Protein AF-A0A957N503-F1 (afdb_monomer_lite)

pLDDT: mean 91.18, std 8.05, range [48.53, 97.62]

Foldseek 3Di:
DDDDDDPVRVVVPPDDDDQWDWDFAAADAACPRTRPNNGTDTDGDDDDDPPDDDDDDPDDDDDPVNVVCRHCPCNDPVCPPPHRD

Structure (mmCIF, N/CA/C/O backbone):
data_AF-A0A957N503-F1
#
_entry.id 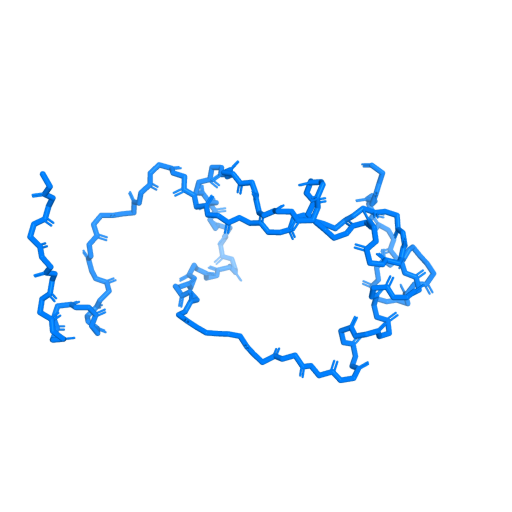  AF-A0A957N503-F1
#
loop_
_atom_site.group_PDB
_atom_site.id
_atom_site.type_symbol
_atom_site.label_atom_id
_atom_site.label_alt_id
_atom_site.label_comp_id
_atom_site.label_asym_id
_atom_site.label_entity_id
_atom_site.label_seq_id
_atom_site.pdbx_PDB_ins_code
_atom_site.Cartn_x
_atom_site.Cartn_y
_atom_site.Cartn_z
_atom_site.occupancy
_atom_site.B_iso_or_equiv
_atom_site.auth_seq_id
_atom_site.auth_comp_id
_atom_site.auth_asym_id
_atom_site.auth_atom_id
_atom_site.pdbx_PDB_model_num
ATOM 1 N N . MET A 1 1 ? -20.274 18.562 1.578 1.00 48.53 1 MET A N 1
ATOM 2 C CA . MET A 1 1 ? -18.893 18.330 2.050 1.00 48.53 1 MET A CA 1
ATOM 3 C C . MET A 1 1 ? -18.986 17.848 3.482 1.00 48.53 1 MET A C 1
ATOM 5 O O . MET A 1 1 ? -19.629 18.521 4.278 1.00 48.53 1 MET A O 1
ATOM 9 N N . THR A 1 2 ? -18.444 16.674 3.790 1.00 56.97 2 THR A N 1
ATOM 10 C CA . THR A 1 2 ? -18.404 16.161 5.165 1.00 56.97 2 THR A CA 1
ATOM 11 C C . THR A 1 2 ? -17.476 17.059 5.988 1.00 56.97 2 THR A C 1
ATOM 13 O O . THR A 1 2 ? -16.389 17.377 5.497 1.00 56.97 2 THR A O 1
ATOM 16 N N . PRO A 1 3 ? -17.886 17.537 7.176 1.00 67.44 3 PRO A N 1
ATOM 17 C CA . PRO A 1 3 ? -17.019 18.363 8.009 1.00 67.44 3 PRO A CA 1
ATOM 18 C C . PRO A 1 3 ? -15.737 17.600 8.381 1.00 67.44 3 PRO A C 1
ATOM 20 O O . PRO A 1 3 ? -15.774 16.371 8.494 1.00 67.44 3 PRO A O 1
ATOM 23 N N . PRO A 1 4 ? -14.604 18.300 8.564 1.00 80.56 4 PRO A N 1
ATOM 24 C CA . PRO A 1 4 ? -13.363 17.657 8.969 1.00 80.56 4 PRO A CA 1
ATOM 25 C C . PRO A 1 4 ? -13.534 17.016 10.351 1.00 80.56 4 PRO A C 1
ATOM 27 O O . PRO A 1 4 ? -14.047 17.640 11.281 1.00 80.56 4 PRO A O 1
ATOM 30 N N . ILE A 1 5 ? -13.109 15.760 10.475 1.00 87.88 5 ILE A N 1
ATOM 31 C CA . ILE A 1 5 ? -13.106 15.029 11.744 1.00 87.88 5 ILE A CA 1
ATOM 32 C C . ILE A 1 5 ? -12.091 15.643 12.716 1.00 87.88 5 ILE A C 1
ATOM 34 O O . ILE A 1 5 ? -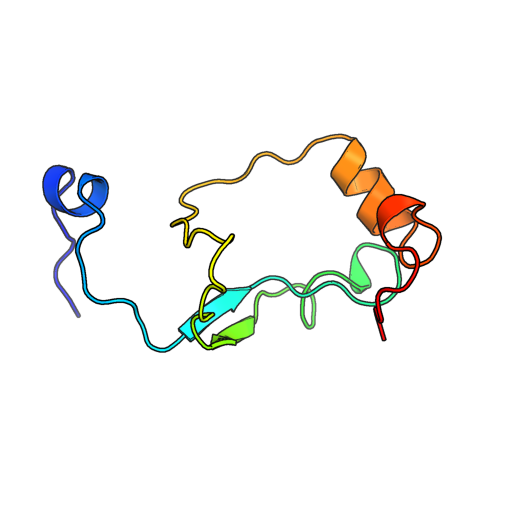11.050 16.162 12.309 1.00 87.88 5 ILE A O 1
ATOM 38 N N . SER A 1 6 ? -12.381 15.586 14.018 1.00 93.50 6 SER A N 1
ATOM 39 C CA . SER A 1 6 ? -11.428 16.046 15.038 1.00 93.50 6 SER A CA 1
ATOM 40 C C . SER A 1 6 ? -10.189 15.142 15.096 1.00 93.50 6 SER A C 1
ATOM 42 O O . SER A 1 6 ? -10.255 13.970 14.734 1.00 93.50 6 SER A O 1
ATOM 44 N N . TRP A 1 7 ? -9.068 15.641 15.626 1.00 92.75 7 TRP A N 1
ATOM 45 C CA . TRP A 1 7 ? -7.861 14.826 15.840 1.00 92.75 7 TRP A CA 1
ATOM 46 C C . TRP A 1 7 ? -8.119 13.586 16.703 1.00 92.75 7 TRP A C 1
ATOM 48 O O . TRP A 1 7 ? -7.64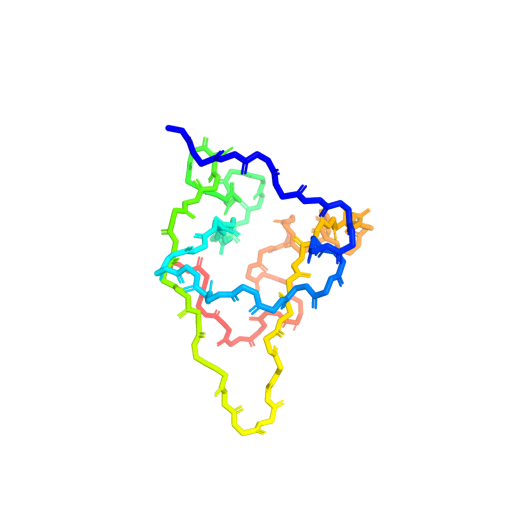5 12.497 16.389 1.00 92.75 7 TRP A O 1
ATOM 58 N N . THR A 1 8 ? -8.893 13.736 17.780 1.00 96.25 8 THR A N 1
ATOM 59 C CA . THR A 1 8 ? -9.266 12.623 18.664 1.00 96.25 8 THR A CA 1
ATOM 60 C C . THR A 1 8 ? -10.068 11.567 17.914 1.00 96.25 8 THR A C 1
ATOM 62 O O . THR A 1 8 ? -9.796 10.380 18.059 1.00 96.25 8 THR A O 1
ATOM 65 N N . GLN A 1 9 ? -11.018 12.004 17.086 1.00 93.31 9 GLN A N 1
ATOM 66 C CA . GLN A 1 9 ? -11.836 11.124 16.258 1.00 93.31 9 GLN A CA 1
ATOM 67 C C . GLN A 1 9 ? -10.981 10.404 15.205 1.00 93.31 9 GLN A C 1
ATOM 69 O O . GLN A 1 9 ? -10.958 9.178 15.174 1.00 93.31 9 GLN A O 1
ATOM 74 N N . TYR A 1 10 ? -10.158 11.146 14.460 1.00 91.38 10 TYR A N 1
ATOM 75 C CA . TYR A 1 10 ? -9.194 10.579 13.519 1.00 91.38 10 TYR A CA 1
ATOM 76 C C . TYR A 1 10 ? -8.285 9.535 14.174 1.00 91.38 10 TYR A C 1
ATOM 78 O O . TYR A 1 10 ? -8.091 8.455 13.625 1.00 91.38 10 TYR A O 1
ATOM 86 N N . ARG A 1 11 ? -7.732 9.816 15.356 1.00 93.94 11 ARG A N 1
ATOM 87 C CA . ARG A 1 11 ? -6.876 8.860 16.070 1.00 93.94 11 ARG A CA 1
ATOM 88 C C . ARG A 1 11 ? -7.612 7.616 16.555 1.00 93.94 11 ARG A C 1
ATOM 90 O O . ARG A 1 11 ? -6.960 6.592 16.723 1.00 93.94 11 ARG A O 1
ATOM 97 N N . ALA A 1 12 ? -8.911 7.716 16.832 1.00 94.56 12 ALA A N 1
ATOM 98 C CA . ALA A 1 12 ? -9.702 6.580 17.284 1.00 94.56 12 ALA A CA 1
ATOM 99 C C . ALA A 1 12 ? -9.883 5.543 16.167 1.00 94.56 12 ALA A C 1
ATOM 101 O O . ALA A 1 12 ? -9.862 4.354 16.467 1.00 94.56 12 ALA A O 1
ATOM 102 N N . ALA A 1 13 ? -10.004 5.988 14.907 1.00 92.38 13 ALA A N 1
ATOM 103 C CA . ALA A 1 13 ? -10.154 5.118 13.734 1.00 92.38 13 ALA A CA 1
ATOM 104 C C . ALA A 1 13 ? -11.332 4.126 13.865 1.00 92.38 13 ALA A C 1
ATOM 106 O O . ALA A 1 13 ? -11.198 2.942 13.564 1.00 92.38 13 ALA A O 1
ATOM 107 N N . GLN A 1 14 ? -12.472 4.609 14.368 1.00 92.50 14 GLN A N 1
ATOM 108 C CA . GLN A 1 14 ? -13.681 3.811 14.651 1.00 92.50 14 GLN A CA 1
ATOM 109 C C . GLN A 1 14 ? -14.843 4.115 13.697 1.00 92.50 14 GLN A C 1
ATOM 111 O O . GLN A 1 14 ? -15.971 3.667 13.903 1.00 92.50 14 GLN A O 1
ATOM 116 N N . GLU A 1 15 ? -14.594 4.918 12.673 1.00 90.38 15 GLU A N 1
ATOM 117 C CA . GLU A 1 15 ? -15.555 5.227 11.633 1.00 90.38 15 GLU A CA 1
ATOM 118 C C . GLU A 1 15 ? -15.923 3.966 10.838 1.00 90.38 15 GLU A C 1
ATOM 120 O O . GLU A 1 15 ? -15.104 3.050 10.712 1.00 90.38 15 GLU A O 1
ATOM 125 N N . PRO A 1 16 ? -17.138 3.910 10.262 1.00 92.94 16 PRO 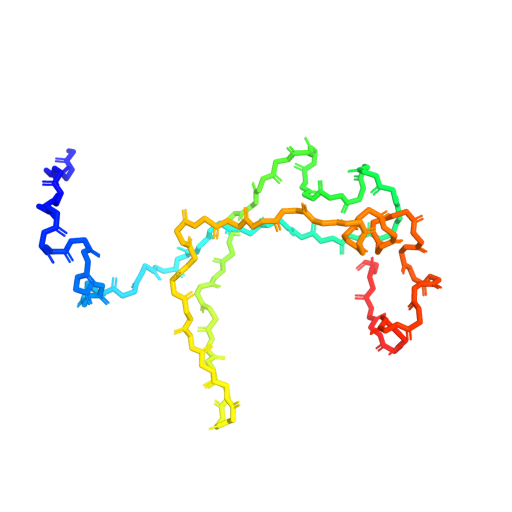A N 1
ATOM 126 C CA . PRO A 1 16 ? -17.495 2.837 9.348 1.00 92.94 16 PRO A CA 1
ATOM 127 C C . PRO A 1 16 ? -16.469 2.723 8.218 1.00 92.94 16 PRO A C 1
ATOM 129 O O . PRO A 1 16 ? -16.040 3.736 7.659 1.00 92.94 16 PRO A O 1
ATOM 132 N N . LEU A 1 17 ? -16.105 1.489 7.867 1.00 94.12 17 LEU A N 1
ATOM 133 C CA . LEU A 1 17 ? -15.228 1.243 6.729 1.00 94.12 17 LEU A CA 1
ATOM 134 C C . LEU A 1 17 ? -15.885 1.785 5.446 1.00 94.12 17 LEU A C 1
ATOM 136 O O . LEU A 1 17 ? -17.078 1.543 5.232 1.00 94.12 17 LEU A O 1
ATOM 140 N N . PRO A 1 18 ? -15.146 2.516 4.592 1.00 94.50 18 PRO A N 1
ATOM 141 C CA . PRO A 1 18 ? -15.659 2.907 3.287 1.00 94.50 18 PRO A CA 1
ATOM 142 C C . PRO A 1 18 ? -15.855 1.675 2.393 1.00 94.50 18 PRO A C 1
ATOM 144 O O . PRO A 1 18 ? -15.270 0.622 2.637 1.00 94.50 18 PRO A O 1
ATOM 147 N N . ALA A 1 19 ? -16.667 1.819 1.341 1.00 95.94 19 ALA A N 1
ATOM 148 C CA . ALA A 1 19 ? -16.868 0.755 0.354 1.00 95.94 19 ALA A CA 1
ATOM 149 C C . ALA A 1 19 ? -15.567 0.417 -0.396 1.00 95.94 19 ALA A C 1
ATOM 151 O O . ALA A 1 19 ? -15.262 -0.756 -0.603 1.00 95.94 19 ALA A O 1
ATOM 152 N N . ASP A 1 20 ? -14.784 1.449 -0.716 1.00 96.81 20 ASP A N 1
ATOM 153 C CA . ASP A 1 20 ? -13.532 1.353 -1.459 1.00 96.81 20 ASP A CA 1
ATOM 154 C C . ASP A 1 20 ? -12.382 2.033 -0.700 1.00 96.81 20 ASP A C 1
ATOM 156 O O . ASP A 1 20 ? -12.585 2.980 0.069 1.00 96.81 20 ASP A O 1
ATOM 160 N N . ASN A 1 21 ? -11.157 1.579 -0.952 1.00 95.12 21 ASN A N 1
ATOM 161 C CA . ASN A 1 21 ? -9.913 2.243 -0.585 1.00 95.12 21 ASN A CA 1
ATOM 162 C C . ASN A 1 21 ? -9.100 2.617 -1.836 1.00 95.12 21 ASN A C 1
ATOM 164 O O . ASN A 1 21 ? -9.408 2.208 -2.951 1.00 95.12 21 ASN A O 1
ATOM 168 N N . LEU A 1 22 ? -8.050 3.421 -1.654 1.00 95.50 22 LEU A N 1
ATOM 169 C CA . LEU A 1 22 ? -7.075 3.682 -2.712 1.00 95.50 22 LEU A CA 1
ATOM 170 C C . LEU A 1 22 ? -5.903 2.715 -2.582 1.00 95.50 22 LEU A C 1
ATOM 172 O O . LEU A 1 22 ? -5.321 2.588 -1.503 1.00 95.50 22 LEU A O 1
ATOM 176 N N . ALA A 1 23 ? -5.530 2.088 -3.692 1.00 94.69 23 ALA A N 1
ATOM 177 C CA . ALA A 1 23 ? -4.411 1.163 -3.766 1.00 94.69 23 ALA A CA 1
ATOM 178 C C . ALA A 1 23 ? -3.505 1.489 -4.957 1.00 94.69 23 ALA A C 1
ATOM 180 O O . ALA A 1 23 ? -3.965 1.922 -6.012 1.00 94.69 23 ALA A O 1
ATOM 181 N N . TRP A 1 24 ? -2.207 1.246 -4.787 1.00 94.50 24 TRP A N 1
ATOM 182 C CA . TRP A 1 24 ? -1.232 1.241 -5.875 1.00 94.50 24 TRP A CA 1
ATOM 183 C C . TRP A 1 24 ? -0.945 -0.213 -6.258 1.00 94.50 24 TRP A C 1
ATOM 185 O O . TRP A 1 24 ? -0.115 -0.847 -5.601 1.00 94.50 24 TRP A O 1
ATOM 195 N N . PRO A 1 25 ? -1.647 -0.779 -7.259 1.00 93.00 25 PRO A N 1
ATOM 196 C CA . PRO A 1 25 ? -1.325 -2.110 -7.756 1.00 93.00 25 PRO A CA 1
ATOM 197 C C . PRO A 1 25 ? 0.102 -2.132 -8.307 1.00 93.00 25 PRO A C 1
ATOM 199 O O . PRO A 1 25 ? 0.634 -1.103 -8.721 1.00 93.00 25 PRO A O 1
ATOM 202 N N . PHE A 1 26 ? 0.719 -3.308 -8.310 1.00 92.50 26 PHE A N 1
ATOM 203 C CA . PHE A 1 26 ? 2.032 -3.506 -8.905 1.00 92.50 26 PHE A CA 1
ATOM 204 C C . PHE A 1 26 ? 1.979 -4.677 -9.880 1.00 92.50 26 PHE A C 1
ATOM 206 O O . PHE A 1 26 ? 1.633 -5.785 -9.473 1.00 92.50 26 PHE A O 1
ATOM 213 N N . ALA A 1 27 ? 2.322 -4.416 -11.139 1.00 90.19 27 ALA A N 1
ATOM 214 C CA . ALA A 1 27 ? 2.354 -5.400 -12.211 1.00 90.19 27 ALA A CA 1
ATOM 215 C C . ALA A 1 27 ? 3.677 -5.326 -12.985 1.00 90.19 27 ALA A C 1
ATOM 217 O O . ALA A 1 27 ? 4.250 -4.252 -13.179 1.00 90.19 27 ALA A O 1
ATOM 218 N N . GLY A 1 28 ? 4.174 -6.473 -13.445 1.00 87.12 28 GLY A N 1
ATOM 219 C CA . GLY A 1 28 ? 5.435 -6.558 -14.183 1.00 87.12 28 GLY A CA 1
ATOM 220 C C . GLY A 1 28 ? 6.653 -6.093 -13.372 1.00 87.12 28 GLY A C 1
ATOM 221 O O . GLY A 1 28 ? 6.933 -6.609 -12.292 1.00 87.12 28 GLY A O 1
ATOM 222 N N . HIS A 1 29 ? 7.425 -5.155 -13.925 1.00 88.75 29 HIS A N 1
ATOM 223 C CA . HIS A 1 29 ? 8.655 -4.638 -13.323 1.00 88.75 29 HIS A CA 1
ATOM 224 C C . HIS A 1 29 ? 8.889 -3.163 -13.674 1.00 88.75 29 HIS A C 1
ATOM 226 O O . HIS A 1 29 ? 8.428 -2.644 -14.691 1.00 88.75 29 HIS A O 1
ATOM 232 N N . GLY A 1 30 ? 9.680 -2.490 -12.844 1.00 92.56 30 GLY A N 1
ATOM 233 C CA . GLY A 1 30 ? 9.992 -1.073 -12.976 1.00 92.56 30 GLY A CA 1
ATOM 234 C C . GLY A 1 30 ? 8.861 -0.158 -12.504 1.00 92.56 30 GLY A C 1
ATOM 235 O O . GLY A 1 30 ? 7.778 -0.589 -12.122 1.00 92.56 30 GLY A O 1
ATOM 236 N N . LEU A 1 31 ? 9.129 1.149 -12.518 1.00 93.25 31 LEU A N 1
ATOM 237 C CA . LEU A 1 31 ? 8.203 2.148 -11.974 1.00 93.25 31 LEU A CA 1
ATOM 238 C C . LEU A 1 31 ? 6.918 2.295 -12.806 1.00 93.25 31 LEU A C 1
ATOM 240 O O . LEU A 1 31 ? 5.887 2.657 -12.259 1.00 93.25 31 LEU A O 1
ATOM 244 N N . ALA A 1 32 ? 6.969 1.973 -14.103 1.00 92.50 32 ALA A N 1
ATOM 245 C CA . ALA A 1 32 ? 5.791 1.955 -14.973 1.00 92.50 32 ALA A CA 1
ATOM 246 C C . ALA A 1 32 ? 4.767 0.879 -14.569 1.00 92.50 32 ALA A C 1
ATOM 248 O O . ALA A 1 32 ? 3.602 0.989 -14.928 1.00 92.50 32 ALA A O 1
ATOM 249 N N . GLY A 1 33 ? 5.202 -0.138 -13.817 1.00 91.62 33 GLY A N 1
ATOM 250 C CA . GLY A 1 33 ? 4.343 -1.179 -13.267 1.00 91.62 33 GLY A CA 1
ATOM 251 C C . GLY A 1 33 ? 3.638 -0.797 -11.966 1.00 91.62 33 GLY A C 1
ATOM 252 O O . GLY A 1 33 ? 2.868 -1.594 -11.445 1.00 91.62 33 GLY A O 1
ATOM 253 N N . VAL A 1 34 ? 3.926 0.378 -11.400 1.00 94.38 34 VAL A N 1
ATOM 254 C CA . VAL A 1 34 ? 3.365 0.835 -10.124 1.00 94.38 34 VAL A CA 1
ATOM 255 C C . VAL A 1 34 ? 2.184 1.763 -10.407 1.00 94.38 34 VAL A C 1
ATOM 257 O O . VAL A 1 34 ? 2.355 2.859 -10.940 1.00 94.38 34 VAL A O 1
ATOM 260 N N . GLY A 1 35 ? 0.988 1.337 -10.007 1.00 94.56 35 GLY A N 1
ATOM 261 C CA . GLY A 1 35 ? -0.264 2.043 -10.267 1.00 94.56 35 GLY A CA 1
ATOM 262 C C . GLY A 1 35 ? -0.780 1.842 -11.691 1.00 94.56 35 GLY A C 1
ATOM 263 O O . GLY A 1 35 ? -0.181 1.137 -12.499 1.00 94.56 35 GLY A O 1
ATOM 264 N N . VAL A 1 36 ? -1.902 2.489 -11.998 1.00 94.69 36 VAL A N 1
ATOM 265 C CA . VAL A 1 36 ? -2.414 2.599 -13.371 1.00 94.69 36 VAL A CA 1
ATOM 266 C C . VAL A 1 36 ? -2.082 3.999 -13.856 1.00 94.69 36 VAL A C 1
ATOM 268 O O . VAL A 1 36 ? -2.496 4.976 -13.235 1.00 94.69 36 VAL A O 1
ATOM 271 N N . ASP A 1 37 ? -1.257 4.092 -14.900 1.00 93.19 37 ASP A N 1
ATOM 272 C CA . ASP A 1 37 ? -0.704 5.355 -15.409 1.00 93.19 37 ASP A CA 1
ATOM 273 C C . ASP A 1 37 ? -0.009 6.205 -14.324 1.00 93.19 37 ASP A C 1
ATOM 275 O O . ASP A 1 37 ? -0.042 7.436 -14.343 1.00 93.19 37 ASP A O 1
ATOM 279 N N . GLY A 1 38 ? 0.629 5.544 -13.349 1.00 92.88 38 GLY A N 1
ATOM 280 C CA . GLY A 1 38 ? 1.295 6.215 -12.232 1.00 92.88 38 GLY A CA 1
ATOM 281 C C . GLY A 1 38 ? 0.331 6.867 -11.235 1.00 92.88 38 GLY A C 1
ATOM 282 O O . GLY A 1 38 ? 0.708 7.830 -10.567 1.00 92.88 38 GLY A O 1
ATOM 283 N N . ALA A 1 39 ? -0.905 6.374 -11.140 1.00 96.06 39 ALA A N 1
ATOM 284 C CA . ALA A 1 39 ? -1.896 6.800 -10.160 1.00 96.06 39 ALA A CA 1
ATOM 285 C C . ALA A 1 39 ? -2.433 5.609 -9.340 1.00 96.06 39 ALA A C 1
ATOM 287 O O . ALA A 1 39 ? -2.446 4.470 -9.825 1.00 96.06 39 ALA A O 1
ATOM 288 N N . PRO A 1 40 ? -2.904 5.846 -8.099 1.00 96.50 40 PRO A N 1
ATOM 289 C CA . PRO A 1 40 ? -3.678 4.846 -7.380 1.00 96.50 40 PRO A CA 1
ATOM 290 C C . PRO A 1 40 ? -5.022 4.608 -8.068 1.00 96.50 40 PRO A C 1
ATOM 292 O O . PRO A 1 40 ? -5.574 5.493 -8.725 1.00 96.50 40 PRO A O 1
ATOM 295 N N . VAL A 1 41 ? -5.596 3.439 -7.820 1.00 96.81 41 VAL A N 1
ATOM 296 C CA . VAL A 1 41 ? -6.958 3.091 -8.230 1.00 96.81 41 VAL A CA 1
ATOM 297 C C . VAL A 1 41 ? -7.841 2.880 -7.009 1.00 96.81 41 VAL A C 1
ATOM 299 O O . VAL A 1 41 ? -7.350 2.546 -5.929 1.00 96.81 41 VAL A O 1
ATOM 302 N N . ALA A 1 42 ? -9.149 3.074 -7.180 1.00 97.31 42 ALA A N 1
ATOM 303 C CA . ALA A 1 42 ? -10.125 2.619 -6.200 1.00 97.31 42 ALA A CA 1
ATOM 304 C C . ALA A 1 42 ? -10.191 1.086 -6.233 1.00 97.31 42 ALA A C 1
ATOM 306 O O . ALA A 1 42 ? -10.322 0.495 -7.306 1.00 97.31 42 ALA A O 1
ATOM 307 N N . ALA A 1 43 ? -10.092 0.458 -5.069 1.00 95.12 43 ALA A N 1
ATOM 308 C CA . ALA A 1 43 ? -10.234 -0.976 -4.884 1.00 95.12 43 ALA A CA 1
ATOM 309 C C . ALA A 1 43 ? -11.251 -1.247 -3.763 1.00 95.12 43 ALA A C 1
ATOM 311 O O . ALA A 1 43 ? -11.331 -0.454 -2.826 1.00 95.12 43 ALA A O 1
ATOM 312 N N . PRO A 1 44 ? -12.023 -2.344 -3.821 1.00 96.56 44 PRO A N 1
ATOM 313 C CA . PRO A 1 44 ? -12.954 -2.685 -2.751 1.00 96.56 44 PRO A CA 1
ATOM 314 C C . PRO A 1 44 ? -12.236 -2.854 -1.410 1.00 96.56 44 PRO A C 1
ATOM 316 O O . PRO A 1 44 ? -11.124 -3.390 -1.359 1.00 96.56 44 PRO A O 1
ATOM 319 N N . MET A 1 45 ? -12.888 -2.459 -0.315 1.00 96.44 45 MET A N 1
ATOM 320 C CA . MET A 1 45 ? -12.373 -2.720 1.030 1.00 96.44 45 MET A CA 1
ATOM 321 C C . MET A 1 45 ? -12.144 -4.232 1.223 1.00 96.44 45 MET A C 1
ATOM 323 O O . MET A 1 45 ? -13.088 -5.013 1.056 1.00 96.44 45 MET A O 1
ATOM 327 N N . PRO A 1 46 ? -10.921 -4.677 1.567 1.00 93.50 46 PRO A N 1
ATOM 328 C CA . PRO A 1 46 ? -10.635 -6.097 1.696 1.00 93.50 46 PRO A CA 1
ATOM 329 C C . PRO A 1 46 ? -11.367 -6.709 2.894 1.00 93.50 46 PRO A C 1
ATOM 331 O O . PRO A 1 46 ? -11.611 -6.057 3.910 1.00 93.50 46 PRO A O 1
ATOM 334 N N . THR A 1 47 ? -11.673 -8.000 2.785 1.00 94.19 47 THR A N 1
ATOM 335 C CA . THR A 1 47 ? -12.111 -8.820 3.920 1.00 94.19 47 THR A CA 1
ATOM 336 C C . THR A 1 47 ? -10.916 -9.603 4.439 1.00 94.19 47 THR A C 1
ATOM 338 O O . THR A 1 47 ? -10.264 -10.294 3.663 1.00 94.19 47 THR A O 1
ATOM 341 N N . CYS A 1 48 ? -10.637 -9.500 5.736 1.00 95.69 48 CYS A N 1
ATOM 342 C CA . CYS A 1 48 ? -9.561 -10.255 6.371 1.00 95.69 48 CYS A CA 1
ATOM 343 C C . CYS A 1 48 ? -9.972 -11.709 6.620 1.00 95.69 48 CYS A C 1
ATOM 345 O O . CYS A 1 48 ? -11.088 -11.982 7.075 1.00 95.69 48 CYS A O 1
ATOM 347 N N . GLY A 1 49 ? -9.048 -12.632 6.361 1.00 96.81 49 GLY A N 1
ATOM 348 C CA . GLY A 1 49 ? -9.133 -14.010 6.827 1.00 96.81 49 GLY A CA 1
ATOM 349 C C . GLY A 1 49 ? -8.923 -14.145 8.345 1.00 96.81 49 GLY A C 1
ATOM 350 O O . GLY A 1 49 ? -8.638 -13.160 9.029 1.00 96.81 49 GLY A O 1
ATOM 351 N N . PRO A 1 50 ? -9.035 -15.372 8.892 1.00 97.06 50 PRO A N 1
ATOM 352 C CA . PRO A 1 50 ? -8.915 -15.620 10.334 1.00 97.06 50 PRO A CA 1
ATOM 353 C C . PRO A 1 50 ? -7.589 -15.163 10.965 1.00 97.06 50 PRO A C 1
ATOM 355 O O . PRO A 1 50 ? -7.581 -14.787 12.133 1.00 97.06 50 PRO A O 1
ATOM 358 N N . ASP A 1 51 ? -6.497 -15.175 10.193 1.00 97.62 51 ASP A N 1
ATOM 359 C CA . ASP A 1 51 ? -5.136 -14.845 10.646 1.00 97.62 51 ASP A CA 1
ATOM 360 C C . ASP A 1 51 ? -4.637 -13.484 10.118 1.00 97.62 51 ASP A C 1
ATOM 362 O O . ASP A 1 51 ? -3.436 -13.207 10.103 1.00 97.62 51 ASP A O 1
ATOM 366 N N . GLU A 1 52 ? -5.547 -12.624 9.659 1.00 97.62 52 GLU A N 1
ATOM 367 C CA . GLU A 1 52 ? -5.227 -11.325 9.065 1.00 97.62 52 GLU A CA 1
ATOM 368 C C . GLU A 1 52 ? -5.807 -10.170 9.885 1.00 97.62 52 GLU A C 1
ATOM 370 O O . GLU A 1 52 ? -6.825 -10.297 10.565 1.00 97.62 52 GLU A O 1
ATOM 375 N N . ILE A 1 53 ? -5.163 -9.006 9.798 1.00 95.81 53 ILE A N 1
ATOM 376 C CA . ILE A 1 53 ? -5.636 -7.770 10.426 1.00 95.81 53 ILE A CA 1
ATOM 377 C C . ILE A 1 53 ? -5.838 -6.686 9.373 1.00 95.81 53 ILE A C 1
ATOM 379 O O . ILE A 1 53 ? -5.015 -6.514 8.473 1.00 95.81 53 ILE A O 1
ATOM 383 N N . LEU A 1 54 ? -6.915 -5.914 9.521 1.00 94.19 54 LEU A N 1
ATOM 384 C CA . LEU A 1 54 ? -7.145 -4.716 8.724 1.00 94.19 54 LEU A CA 1
ATOM 385 C C . LEU A 1 54 ? -6.511 -3.519 9.432 1.00 94.19 54 LEU A C 1
ATOM 387 O O . LEU A 1 54 ? -6.826 -3.236 10.588 1.00 94.19 54 LEU A O 1
ATOM 391 N N . VAL A 1 55 ? -5.630 -2.803 8.735 1.00 93.94 55 VAL A N 1
ATOM 392 C CA . VAL A 1 55 ? -4.908 -1.651 9.287 1.00 93.94 55 VAL A CA 1
ATOM 393 C C . VAL A 1 55 ? -5.189 -0.418 8.443 1.00 93.94 55 VAL A C 1
ATOM 395 O O . VAL A 1 55 ? -5.057 -0.448 7.219 1.00 93.94 55 VAL A O 1
ATOM 398 N N . ARG A 1 56 ? -5.523 0.699 9.098 1.00 93.94 56 ARG A N 1
ATOM 399 C CA . ARG A 1 56 ? -5.540 2.005 8.436 1.00 93.94 56 ARG A CA 1
ATOM 400 C C . ARG A 1 56 ? -4.107 2.501 8.260 1.00 93.94 56 ARG A C 1
ATOM 402 O O . ARG A 1 56 ? -3.389 2.700 9.237 1.00 93.94 56 ARG A O 1
ATOM 409 N N . VAL A 1 57 ? -3.709 2.720 7.013 1.00 93.75 57 VAL A N 1
ATOM 410 C CA . VAL A 1 57 ? -2.384 3.234 6.662 1.00 93.75 57 VAL A CA 1
ATOM 411 C C . VAL A 1 57 ? -2.468 4.745 6.472 1.00 93.75 57 VAL A C 1
ATOM 413 O O . VAL A 1 57 ? -2.969 5.225 5.462 1.00 93.75 57 VAL A O 1
ATOM 416 N N . ASP A 1 58 ? -1.977 5.488 7.461 1.00 92.62 58 ASP A N 1
ATOM 417 C CA . ASP A 1 58 ? -1.953 6.956 7.435 1.00 92.62 58 ASP A CA 1
ATOM 418 C C . ASP A 1 58 ? -0.687 7.515 6.756 1.00 92.62 58 ASP A C 1
ATOM 420 O O . ASP A 1 58 ? -0.702 8.596 6.170 1.00 92.62 58 ASP A O 1
ATOM 424 N N . ALA A 1 59 ? 0.414 6.763 6.820 1.00 93.81 59 ALA A N 1
ATOM 425 C CA . ALA A 1 59 ? 1.675 7.059 6.151 1.00 93.81 59 ALA A CA 1
ATOM 426 C C . ALA A 1 59 ? 2.450 5.760 5.894 1.00 93.81 59 ALA A C 1
ATOM 428 O O . ALA A 1 59 ? 2.298 4.783 6.629 1.00 93.81 59 ALA A O 1
ATOM 429 N N . VAL A 1 60 ? 3.319 5.769 4.880 1.00 93.75 60 VAL A N 1
ATOM 430 C CA . VAL A 1 60 ? 4.242 4.664 4.587 1.00 93.75 60 VAL A CA 1
ATOM 431 C C . VAL A 1 60 ? 5.669 5.182 4.487 1.00 93.75 60 VAL A C 1
ATOM 433 O O . VAL A 1 60 ? 5.909 6.291 4.010 1.00 93.75 60 VAL A O 1
ATOM 436 N N . GLY A 1 61 ? 6.623 4.373 4.938 1.00 94.88 61 GLY A N 1
ATOM 437 C CA . GLY A 1 61 ? 8.035 4.578 4.634 1.00 94.88 61 GLY A CA 1
ATOM 438 C C . GLY A 1 61 ? 8.402 3.833 3.356 1.00 94.88 61 GLY A C 1
ATOM 439 O O . GLY A 1 61 ? 7.915 2.730 3.135 1.00 94.88 61 GLY A O 1
ATOM 440 N N . ILE A 1 62 ? 9.276 4.424 2.543 1.00 94.25 62 ILE A N 1
ATOM 441 C CA . ILE A 1 62 ? 9.893 3.755 1.394 1.00 94.25 62 ILE A CA 1
ATOM 442 C C . ILE A 1 62 ? 11.348 3.486 1.750 1.00 94.25 62 ILE A C 1
ATOM 444 O O . ILE A 1 62 ? 12.089 4.393 2.139 1.00 94.25 62 ILE A O 1
ATOM 448 N N . CYS A 1 63 ? 11.766 2.239 1.614 1.00 95.25 63 CYS A N 1
ATOM 449 C CA . CYS A 1 63 ? 13.115 1.792 1.900 1.00 95.25 63 CYS A CA 1
ATOM 450 C C . CYS A 1 63 ? 13.761 1.129 0.678 1.00 95.25 63 CYS A C 1
ATOM 452 O O . CYS A 1 63 ? 13.170 0.947 -0.387 1.00 95.25 63 CYS A O 1
ATOM 454 N N . SER A 1 64 ? 15.037 0.769 0.815 1.00 95.50 64 SER A N 1
ATOM 455 C CA . SER A 1 64 ? 15.806 0.217 -0.303 1.00 95.50 64 SER A CA 1
ATOM 456 C C . SER A 1 64 ? 15.281 -1.134 -0.804 1.00 95.50 64 SER A C 1
ATOM 458 O O . SER A 1 64 ? 15.535 -1.479 -1.959 1.00 95.50 64 SER A O 1
ATOM 460 N N . SER A 1 65 ? 14.557 -1.907 0.015 1.00 93.75 65 SER A N 1
ATOM 461 C CA . SER A 1 65 ? 13.918 -3.142 -0.452 1.00 93.75 65 SER A CA 1
ATOM 462 C C . SER A 1 65 ? 12.745 -2.871 -1.382 1.00 93.75 65 SER A C 1
ATOM 464 O O . SER A 1 65 ? 12.587 -3.627 -2.331 1.00 93.75 65 SER A O 1
ATOM 466 N N . ASP A 1 66 ? 12.004 -1.777 -1.204 1.00 93.69 66 ASP A N 1
ATOM 467 C CA . ASP A 1 66 ? 10.905 -1.412 -2.107 1.00 93.69 66 ASP A CA 1
ATOM 468 C C . ASP A 1 66 ? 11.432 -1.117 -3.509 1.00 93.69 66 ASP A C 1
ATOM 470 O O . ASP A 1 66 ? 10.939 -1.653 -4.498 1.00 93.69 66 ASP A O 1
ATOM 474 N N . ALA A 1 67 ? 12.539 -0.374 -3.596 1.00 93.31 67 ALA A N 1
ATOM 475 C CA . ALA A 1 67 ? 13.220 -0.135 -4.865 1.00 93.31 67 ALA A CA 1
ATOM 476 C C . ALA A 1 67 ? 13.711 -1.439 -5.523 1.00 93.31 67 ALA A C 1
ATOM 478 O O . ALA A 1 67 ? 13.665 -1.566 -6.747 1.00 93.31 67 ALA A O 1
ATOM 479 N N . LYS A 1 68 ? 14.169 -2.422 -4.731 1.00 93.56 68 LYS A N 1
ATOM 480 C CA . LYS A 1 68 ? 14.563 -3.746 -5.244 1.00 93.56 68 LYS A CA 1
ATOM 481 C C . LYS A 1 68 ? 13.354 -4.529 -5.754 1.00 93.56 68 LYS A C 1
ATOM 483 O O . LYS A 1 68 ? 13.459 -5.104 -6.830 1.00 93.56 68 LYS A O 1
ATOM 488 N N . MET A 1 69 ? 12.243 -4.528 -5.016 1.00 93.81 69 MET A N 1
ATOM 489 C CA . MET A 1 69 ? 10.991 -5.183 -5.410 1.00 93.81 69 MET A CA 1
ATOM 490 C C . MET A 1 69 ? 10.471 -4.619 -6.727 1.00 93.81 69 MET A C 1
ATOM 492 O O . MET A 1 69 ? 10.297 -5.367 -7.683 1.00 93.81 69 MET A O 1
ATOM 496 N N . VAL A 1 70 ? 10.325 -3.293 -6.807 1.00 93.94 70 VAL A N 1
ATOM 497 C CA . VAL A 1 70 ? 9.846 -2.609 -8.014 1.00 93.94 70 VAL A CA 1
ATOM 498 C C . VAL A 1 70 ? 10.772 -2.886 -9.192 1.00 93.94 70 VAL A C 1
ATOM 500 O O . VAL A 1 70 ? 10.308 -3.226 -10.273 1.00 93.94 70 VAL A O 1
ATOM 503 N N . ARG A 1 71 ? 12.094 -2.786 -9.004 1.00 93.25 71 ARG A N 1
ATOM 504 C CA . ARG A 1 71 ? 13.059 -3.034 -10.083 1.00 93.25 71 ARG A CA 1
ATOM 505 C C . ARG A 1 71 ? 13.028 -4.477 -10.591 1.00 93.25 71 ARG A C 1
ATOM 507 O O . ARG A 1 71 ? 13.202 -4.674 -11.789 1.00 93.25 71 ARG A O 1
ATOM 514 N N . LEU A 1 72 ? 12.927 -5.453 -9.691 1.00 92.50 72 LEU A N 1
ATOM 515 C CA . LEU A 1 72 ? 13.066 -6.869 -10.034 1.00 92.50 72 LEU A CA 1
ATOM 516 C C . LEU A 1 72 ? 11.752 -7.511 -10.480 1.00 92.50 72 LEU A C 1
ATOM 518 O O . LEU A 1 72 ? 11.822 -8.480 -11.224 1.00 92.50 72 LEU A O 1
ATOM 522 N N . GLY A 1 73 ? 10.598 -6.988 -10.055 1.00 90.88 73 GLY A N 1
ATOM 523 C CA . GLY A 1 73 ? 9.298 -7.538 -10.431 1.00 90.88 73 GLY A CA 1
ATOM 524 C C . GLY A 1 73 ? 9.161 -9.016 -10.068 1.00 90.88 73 GLY A C 1
ATOM 525 O O . GLY A 1 73 ? 9.493 -9.424 -8.954 1.00 90.88 73 GLY A O 1
ATOM 526 N N . ASP A 1 74 ? 8.730 -9.818 -11.034 1.00 87.75 74 ASP A N 1
ATOM 527 C CA . ASP A 1 74 ? 8.643 -11.284 -10.977 1.00 87.75 74 ASP A CA 1
ATOM 528 C C . ASP A 1 74 ? 9.968 -11.976 -10.601 1.00 87.75 74 ASP A C 1
ATOM 530 O O . ASP A 1 74 ? 9.967 -13.036 -9.972 1.00 87.75 74 ASP A O 1
ATOM 534 N N . GLY A 1 75 ? 11.106 -11.350 -10.903 1.00 88.88 75 GLY A N 1
ATOM 535 C CA . GLY A 1 75 ? 12.432 -11.804 -10.487 1.00 88.88 75 GLY A CA 1
ATOM 536 C C . GLY A 1 75 ? 12.755 -11.582 -9.003 1.00 88.88 75 GLY A C 1
ATOM 537 O O . GLY A 1 75 ? 13.838 -11.972 -8.553 1.00 88.88 75 GLY A O 1
ATOM 538 N N . TYR A 1 76 ? 11.880 -10.939 -8.220 1.00 91.94 76 TYR A N 1
ATOM 539 C CA . TYR A 1 76 ? 12.108 -10.736 -6.789 1.00 91.94 76 TYR A CA 1
ATOM 540 C C . TYR A 1 76 ? 11.873 -12.037 -5.996 1.00 91.94 76 TYR A C 1
ATOM 542 O O . TYR A 1 76 ? 10.767 -12.576 -6.032 1.00 91.94 76 TYR A O 1
ATOM 550 N N . PRO A 1 77 ? 12.847 -12.529 -5.196 1.00 89.88 77 PRO A N 1
ATOM 551 C CA . PRO A 1 77 ? 12.748 -13.844 -4.551 1.00 89.88 77 PRO A CA 1
ATOM 552 C C . PRO A 1 77 ? 11.510 -14.067 -3.671 1.00 89.88 77 PRO A C 1
ATOM 554 O O . PRO A 1 77 ? 11.059 -15.200 -3.533 1.00 89.88 77 PRO A O 1
ATOM 557 N N . LEU A 1 78 ? 10.946 -13.007 -3.076 1.00 89.62 78 LEU A N 1
ATOM 558 C CA . LEU A 1 78 ? 9.760 -13.113 -2.212 1.00 89.62 78 LEU A CA 1
ATOM 559 C C . LEU A 1 78 ? 8.427 -13.000 -2.971 1.00 89.62 78 LEU A C 1
ATOM 561 O O . LEU A 1 78 ? 7.370 -13.144 -2.358 1.00 89.62 78 LEU A O 1
ATOM 565 N N . PHE A 1 79 ? 8.453 -12.741 -4.281 1.00 88.50 79 PHE A N 1
ATOM 566 C CA . PHE A 1 79 ? 7.262 -12.759 -5.138 1.00 88.50 79 PHE A CA 1
ATOM 567 C C . PHE A 1 79 ? 7.057 -14.102 -5.847 1.00 88.50 79 PHE A C 1
ATOM 569 O O . PHE A 1 79 ? 6.102 -14.250 -6.602 1.00 88.50 79 PHE A O 1
ATOM 576 N N . HIS A 1 80 ? 7.897 -15.105 -5.574 1.00 80.19 80 HIS A N 1
ATOM 577 C CA . HIS A 1 80 ? 7.776 -16.427 -6.181 1.00 80.19 80 HIS A CA 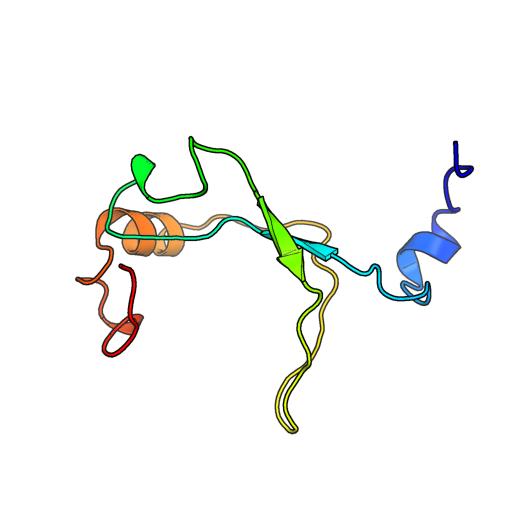1
ATOM 578 C C . HIS A 1 80 ? 6.366 -17.021 -5.993 1.00 80.19 80 HIS A C 1
ATOM 580 O O . HIS A 1 80 ? 5.874 -17.137 -4.870 1.00 80.19 80 HIS A O 1
ATOM 586 N N . GLY A 1 81 ? 5.727 -17.399 -7.104 1.00 81.00 81 GLY A N 1
ATOM 587 C CA . GLY A 1 81 ? 4.373 -17.961 -7.128 1.00 81.00 81 GLY A CA 1
ATOM 588 C C . GLY A 1 81 ? 3.234 -16.936 -7.101 1.00 81.00 81 GLY A C 1
ATOM 589 O O . GLY A 1 81 ? 2.076 -17.346 -7.075 1.00 81.00 81 GLY A O 1
ATOM 590 N N . ARG A 1 82 ? 3.529 -15.629 -7.109 1.00 84.81 82 ARG A N 1
ATOM 591 C CA . ARG A 1 82 ? 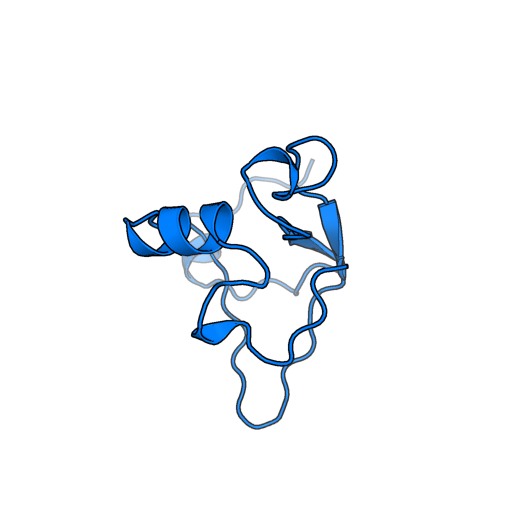2.516 -14.582 -7.303 1.00 84.81 82 ARG A CA 1
ATOM 592 C C . ARG A 1 82 ? 2.323 -14.311 -8.788 1.00 84.81 82 ARG A C 1
ATOM 594 O O . ARG A 1 82 ? 3.299 -14.247 -9.530 1.00 84.81 82 ARG A O 1
ATOM 601 N N . ASP A 1 83 ? 1.074 -14.111 -9.183 1.00 82.69 83 ASP A N 1
ATOM 602 C CA . ASP A 1 83 ? 0.759 -13.541 -10.486 1.00 82.69 83 ASP A CA 1
ATOM 603 C C . ASP A 1 83 ? 0.883 -12.014 -10.397 1.00 82.69 83 ASP A C 1
ATOM 605 O O . ASP A 1 83 ? 0.240 -11.386 -9.553 1.00 82.69 83 ASP A O 1
ATOM 609 N N . LEU A 1 84 ? 1.779 -11.448 -11.204 1.00 82.44 84 LEU A N 1
ATOM 610 C CA . LEU A 1 84 ? 1.996 -10.004 -11.334 1.00 82.44 84 LEU A CA 1
ATOM 611 C C . LEU A 1 84 ? 1.588 -9.505 -12.732 1.00 82.44 84 LEU A C 1
ATOM 613 O O . LEU A 1 84 ? 2.005 -8.409 -13.116 1.00 82.44 84 LEU A O 1
ATOM 617 N N . ALA A 1 85 ? 0.876 -10.328 -13.512 1.00 67.25 85 ALA A N 1
ATOM 618 C CA . ALA A 1 85 ? 0.364 -9.985 -14.837 1.00 67.25 85 ALA A CA 1
ATOM 619 C C . ALA A 1 85 ? -1.023 -9.326 -14.777 1.00 67.25 85 ALA A C 1
ATOM 621 O O . ALA A 1 85 ? -1.803 -9.617 -13.842 1.00 67.25 85 ALA A O 1
#

Radius of gyration: 16.12 Å; chains: 1; bounding box: 35×36×34 Å

Sequence (85 aa):
MTPPISWTQYRAAQEPLPADNLAWPFAGHGLAGVGVDGAPVAAPMPTCGPDEILVRVDAVGICSSDAKMVRLGDGYPLFHGRDLA

Secondary structure (DSSP, 8-state):
-PPPPPHHHHHH--SPPPSEEEE--B-SSSGGGBSBTTB-EEEEPPPP-TT------S-----HHHHHHHHHGGGSGGGTT----